Protein AF-A0A837KZX3-F1 (afdb_monomer_lite)

Sequence (155 aa):
AAEAAVKAAEDAAQAGKDKKAEVEADGVVNPDEKSAVDGLNDVTTEKKGTATPLVDSLPEGPVKEALKARLDQVTTSEVTVNDADSNGKPDSQDAAEAAAEAAVKAAEDAAQAGKDKKAEVELPSTGEINTHLSLFGIIVLLISTLMYGSKKKED

Secondary structure (DSSP, 8-state):
-HHHHHHHHHHHHHHHHHHHHHHTSSS---HHHHHHHHHHHHHHHHHHHHHHHHHHTSPSSHHHHHHHHHHHH----------TT-SSS-HHHHHHHHHHHHHHHHHHHHHHHHHHHHHHH----SS-------HHHHHHHHHHHHHHTTS----

Organism: Streptococcus agalactiae (NCBI:txid1311)

Structure (mmCIF, N/CA/C/O backbone):
data_AF-A0A837KZX3-F1
#
_entry.id   AF-A0A837KZX3-F1
#
loop_
_atom_site.group_PDB
_atom_site.id
_atom_site.type_symbol
_atom_site.label_atom_id
_atom_site.label_alt_id
_atom_site.label_comp_id
_atom_site.label_asym_id
_atom_site.label_entity_id
_atom_site.label_seq_id
_atom_site.pdbx_PDB_ins_code
_atom_site.Cartn_x
_atom_site.Cartn_y
_atom_site.Cartn_z
_atom_site.occupancy
_atom_site.B_iso_or_equiv
_atom_site.auth_seq_id
_atom_site.auth_comp_id
_atom_site.auth_asym_id
_atom_site.auth_atom_id
_atom_site.pdbx_PDB_model_num
ATOM 1 N N . ALA A 1 1 ? -19.467 0.413 23.155 1.00 93.94 1 ALA A N 1
ATOM 2 C CA . ALA A 1 1 ? -18.362 1.319 22.777 1.00 93.94 1 ALA A CA 1
ATOM 3 C C . ALA A 1 1 ? -17.171 0.528 22.243 1.00 93.94 1 ALA A C 1
ATOM 5 O O . ALA A 1 1 ? -16.941 0.608 21.048 1.00 93.94 1 ALA A O 1
ATOM 6 N N . ALA A 1 2 ? -16.495 -0.287 23.066 1.00 98.19 2 ALA A N 1
ATOM 7 C CA . ALA A 1 2 ? -15.330 -1.078 22.643 1.00 98.19 2 ALA A CA 1
ATOM 8 C C . ALA A 1 2 ? -15.600 -1.980 21.422 1.00 98.19 2 ALA A C 1
ATOM 10 O O . ALA A 1 2 ? -14.902 -1.862 20.426 1.00 98.19 2 ALA A O 1
ATOM 11 N N . GLU A 1 3 ? -16.669 -2.783 21.450 1.00 98.50 3 GLU A N 1
ATOM 12 C CA . GLU A 1 3 ? -17.084 -3.637 20.318 1.00 98.50 3 GLU A CA 1
ATOM 13 C C . GLU A 1 3 ? -17.224 -2.854 19.000 1.00 98.50 3 GLU A C 1
ATOM 15 O O . GLU A 1 3 ? -16.665 -3.231 17.976 1.00 98.50 3 GLU A O 1
ATOM 20 N N . ALA A 1 4 ? -17.933 -1.722 19.035 1.00 98.75 4 ALA A N 1
ATOM 21 C CA . ALA A 1 4 ? -18.145 -0.885 17.857 1.00 98.75 4 ALA A CA 1
ATOM 22 C C . ALA A 1 4 ? -16.844 -0.237 17.359 1.00 98.75 4 ALA A C 1
ATOM 24 O O . ALA A 1 4 ? -16.656 -0.098 16.155 1.00 98.75 4 ALA A O 1
ATOM 25 N N . ALA A 1 5 ? -15.943 0.143 18.270 1.00 98.75 5 ALA A N 1
ATOM 26 C CA . ALA A 1 5 ? -14.647 0.708 17.912 1.00 98.75 5 ALA A CA 1
ATOM 27 C C . ALA A 1 5 ? -13.720 -0.342 17.280 1.00 98.75 5 ALA A C 1
ATOM 29 O O . ALA A 1 5 ? -13.074 -0.048 16.279 1.00 98.75 5 ALA A O 1
ATOM 30 N N . VAL A 1 6 ? -13.702 -1.572 17.811 1.00 98.88 6 VAL A N 1
ATOM 31 C CA . VAL A 1 6 ? -12.966 -2.694 17.206 1.00 98.88 6 VAL A CA 1
ATOM 32 C C . VAL A 1 6 ? -13.522 -3.000 15.820 1.00 98.88 6 VAL A C 1
ATOM 34 O O . VAL A 1 6 ? -12.748 -3.058 14.872 1.00 98.88 6 VAL A O 1
ATOM 37 N N . LYS A 1 7 ? -14.851 -3.071 15.664 1.00 98.88 7 LYS A N 1
ATOM 38 C CA . LYS A 1 7 ? -15.468 -3.249 14.344 1.00 98.88 7 LYS A CA 1
ATOM 39 C C . LYS A 1 7 ? -15.077 -2.133 13.365 1.00 98.88 7 LYS A C 1
ATOM 41 O O . LYS A 1 7 ? -14.762 -2.415 12.219 1.00 98.88 7 LYS A O 1
ATOM 46 N N . ALA A 1 8 ? -15.047 -0.874 13.805 1.00 98.81 8 ALA A N 1
ATOM 47 C CA . ALA A 1 8 ? -14.624 0.238 12.951 1.00 98.81 8 ALA A CA 1
ATOM 48 C C . ALA A 1 8 ? -13.150 0.129 12.515 1.00 98.81 8 ALA A C 1
ATOM 50 O O . ALA A 1 8 ? -12.816 0.509 11.396 1.00 98.81 8 ALA A O 1
ATOM 51 N N . ALA A 1 9 ? -12.274 -0.389 13.381 1.00 98.88 9 ALA A N 1
ATOM 52 C CA . ALA A 1 9 ? -10.877 -0.646 13.042 1.00 98.88 9 ALA A CA 1
ATOM 53 C C . ALA A 1 9 ? -10.731 -1.817 12.053 1.00 98.88 9 ALA A C 1
ATOM 55 O O . ALA A 1 9 ? -9.947 -1.729 11.112 1.00 98.88 9 ALA A O 1
ATOM 56 N N . GLU A 1 10 ? -11.518 -2.881 12.224 1.00 98.88 10 GLU A N 1
ATOM 57 C CA . GLU A 1 10 ? -11.582 -4.011 11.288 1.00 98.88 10 GLU A CA 1
ATOM 58 C C . GLU A 1 10 ? -12.108 -3.592 9.912 1.00 98.88 10 GLU A C 1
ATOM 60 O O . GLU A 1 10 ? -11.498 -3.929 8.901 1.00 98.88 10 GLU A O 1
ATOM 65 N N . ASP A 1 11 ? -13.200 -2.823 9.873 1.00 98.88 11 ASP A N 1
ATOM 66 C CA . ASP A 1 11 ? -13.787 -2.311 8.633 1.00 98.88 11 ASP A CA 1
ATOM 67 C C . ASP A 1 11 ? -12.778 -1.409 7.886 1.00 98.88 11 ASP A C 1
ATOM 69 O O . ASP A 1 11 ? -12.648 -1.504 6.666 1.00 98.88 11 ASP A O 1
ATOM 73 N N . ALA A 1 12 ? -12.015 -0.575 8.608 1.00 98.88 12 ALA A N 1
ATOM 74 C CA . ALA A 1 12 ? -10.960 0.257 8.023 1.00 98.88 12 ALA A CA 1
ATOM 75 C C . ALA A 1 12 ? -9.805 -0.580 7.443 1.00 98.88 12 ALA A C 1
ATOM 77 O O . ALA A 1 12 ? -9.385 -0.344 6.309 1.00 98.88 12 ALA A O 1
ATOM 78 N N . ALA A 1 13 ? -9.342 -1.601 8.173 1.00 98.88 13 ALA A N 1
ATOM 79 C CA . ALA A 1 13 ? -8.317 -2.516 7.669 1.00 98.88 13 ALA A CA 1
ATOM 80 C C . ALA A 1 13 ? -8.798 -3.290 6.435 1.00 98.88 13 ALA A C 1
ATOM 82 O O . ALA A 1 13 ? -8.023 -3.512 5.504 1.00 98.88 13 ALA A O 1
ATOM 83 N N . GLN A 1 14 ? -10.072 -3.690 6.407 1.00 98.88 14 GLN A N 1
ATOM 84 C CA . GLN A 1 14 ? -10.655 -4.355 5.247 1.00 98.88 14 GLN A CA 1
ATOM 85 C C . GLN A 1 14 ? -10.706 -3.423 4.033 1.00 98.88 14 GLN A C 1
ATOM 87 O O . GLN A 1 14 ? -10.303 -3.841 2.954 1.00 98.88 14 GLN A O 1
ATOM 92 N N . ALA A 1 15 ? -11.083 -2.153 4.210 1.00 98.81 15 ALA A N 1
ATOM 93 C CA . ALA A 1 15 ? -11.043 -1.171 3.127 1.00 98.81 15 ALA A CA 1
ATOM 94 C C . ALA A 1 15 ? -9.628 -1.008 2.542 1.00 98.81 15 ALA A C 1
ATOM 96 O O . ALA A 1 15 ? -9.472 -0.947 1.325 1.00 98.81 15 ALA A O 1
ATOM 97 N N . GLY A 1 16 ? -8.589 -0.999 3.388 1.00 98.81 16 GLY A N 1
ATOM 98 C CA . GLY A 1 16 ? -7.195 -0.995 2.931 1.00 98.81 16 GLY A CA 1
ATOM 99 C C . GLY A 1 16 ? -6.831 -2.231 2.098 1.00 98.81 16 GLY A C 1
ATOM 100 O O . GLY A 1 16 ? -6.185 -2.101 1.059 1.00 98.81 16 GLY A O 1
ATOM 101 N N . LYS A 1 17 ? -7.290 -3.423 2.507 1.00 98.88 17 LYS A N 1
ATOM 102 C CA . LYS A 1 17 ? -7.082 -4.678 1.757 1.00 98.88 17 LYS A CA 1
ATOM 103 C C . LYS A 1 17 ? -7.810 -4.678 0.417 1.00 98.88 17 LYS A C 1
ATOM 105 O O . LYS A 1 17 ? -7.238 -5.105 -0.582 1.00 98.88 17 LYS A O 1
ATOM 110 N N . ASP A 1 18 ? -9.047 -4.194 0.401 1.00 98.81 18 ASP A N 1
ATOM 111 C CA . ASP A 1 18 ? -9.859 -4.105 -0.811 1.00 98.81 18 ASP A CA 1
ATOM 112 C C . ASP A 1 18 ? -9.223 -3.123 -1.801 1.00 98.81 18 ASP A C 1
ATOM 114 O O . ASP A 1 18 ? -9.054 -3.455 -2.973 1.00 98.81 18 ASP A O 1
ATOM 118 N N . LYS A 1 19 ? -8.769 -1.956 -1.320 1.00 98.75 19 LYS A N 1
ATOM 119 C CA . LYS A 1 19 ? -8.076 -0.978 -2.163 1.00 98.75 19 LYS A CA 1
ATOM 120 C C . LYS A 1 19 ? -6.740 -1.505 -2.674 1.00 98.75 19 LYS A C 1
ATOM 122 O O . LYS A 1 19 ? -6.421 -1.279 -3.832 1.00 98.75 19 LYS A O 1
ATOM 127 N N . LYS A 1 20 ? -5.985 -2.241 -1.853 1.00 98.75 20 LYS A N 1
ATOM 128 C CA . LYS A 1 20 ? -4.777 -2.946 -2.303 1.00 98.75 20 LYS A CA 1
ATOM 129 C C . LYS A 1 20 ? -5.088 -3.897 -3.466 1.00 98.75 20 LYS A C 1
ATOM 131 O O . LYS A 1 20 ? -4.410 -3.848 -4.483 1.00 98.75 20 LYS A O 1
ATOM 136 N N . ALA A 1 21 ? -6.114 -4.736 -3.327 1.00 98.75 21 ALA A N 1
ATOM 137 C CA . ALA A 1 21 ? -6.500 -5.671 -4.381 1.00 98.75 21 ALA A CA 1
ATOM 138 C C . ALA A 1 21 ? -6.967 -4.955 -5.661 1.00 98.75 21 ALA A C 1
ATOM 140 O O . ALA A 1 21 ? -6.718 -5.452 -6.753 1.00 98.75 21 ALA A O 1
ATOM 141 N N . GLU A 1 22 ? -7.631 -3.804 -5.526 1.00 98.62 22 GLU A N 1
ATOM 142 C CA . GLU A 1 22 ? -8.040 -2.957 -6.650 1.00 98.62 22 GLU A CA 1
ATOM 143 C C . GLU A 1 22 ? -6.833 -2.392 -7.408 1.00 98.62 22 GLU A C 1
ATOM 145 O O . GLU A 1 22 ? -6.782 -2.529 -8.625 1.00 98.62 22 GLU A O 1
ATOM 150 N N . VAL A 1 23 ? -5.865 -1.790 -6.705 1.00 98.62 23 VAL A N 1
ATOM 151 C CA . VAL A 1 23 ? -4.706 -1.147 -7.355 1.00 98.62 23 VAL A CA 1
ATOM 152 C C . VAL A 1 23 ? -3.683 -2.148 -7.887 1.00 98.62 23 VAL A C 1
ATOM 154 O O . VAL A 1 23 ? -2.932 -1.823 -8.784 1.00 98.62 23 VAL A O 1
ATOM 157 N N . GLU A 1 24 ? -3.635 -3.378 -7.370 1.00 98.56 24 GLU A N 1
ATOM 158 C CA . GLU A 1 24 ? -2.758 -4.426 -7.917 1.00 98.56 24 GLU A CA 1
ATOM 159 C C . GLU A 1 24 ? -3.403 -5.192 -9.096 1.00 98.56 24 GLU A C 1
ATOM 161 O O . GLU A 1 24 ? -2.778 -6.094 -9.658 1.00 98.56 24 GLU A O 1
ATOM 166 N N . ALA A 1 25 ? -4.655 -4.886 -9.468 1.00 98.38 25 ALA A N 1
ATOM 167 C CA . ALA A 1 25 ? -5.454 -5.718 -10.372 1.00 98.38 25 ALA A CA 1
ATOM 168 C C . ALA A 1 25 ? -4.978 -5.716 -11.834 1.00 98.38 25 ALA A C 1
ATOM 170 O O . ALA A 1 25 ? -5.126 -6.726 -12.527 1.00 98.38 25 ALA A O 1
ATOM 171 N N . ASP A 1 26 ? -4.439 -4.600 -12.315 1.00 97.62 26 ASP A N 1
ATOM 172 C CA . ASP A 1 26 ? -3.912 -4.452 -13.677 1.00 97.62 26 ASP A CA 1
ATOM 173 C C . ASP A 1 26 ? -2.401 -4.745 -13.770 1.00 97.62 26 ASP A C 1
ATOM 175 O O . ASP A 1 26 ? -1.856 -4.860 -14.870 1.00 97.62 26 ASP A O 1
ATOM 179 N N . GLY A 1 27 ? -1.744 -4.958 -12.626 1.00 98.00 27 GLY A N 1
ATOM 180 C CA . GLY A 1 27 ? -0.317 -5.245 -12.524 1.00 98.00 27 GLY A CA 1
ATOM 181 C C . GLY A 1 27 ? 0.586 -4.009 -12.567 1.00 98.00 27 GLY A C 1
ATOM 182 O O . GLY A 1 27 ? 1.811 -4.177 -12.546 1.00 98.00 27 GLY A O 1
ATOM 183 N N . VAL A 1 28 ? 0.016 -2.803 -12.596 1.00 98.50 28 VAL A N 1
ATOM 184 C CA . VAL A 1 28 ? 0.737 -1.531 -12.491 1.00 98.50 28 VAL A CA 1
ATOM 185 C C . VAL A 1 28 ? 0.215 -0.744 -11.292 1.00 98.50 28 VAL A C 1
ATOM 187 O O . VAL A 1 28 ? -0.972 -0.661 -11.049 1.00 98.50 28 VAL A O 1
ATOM 190 N N . VAL A 1 29 ? 1.122 -0.201 -10.491 1.00 98.81 29 VAL A N 1
ATOM 191 C CA . VAL A 1 29 ? 0.821 0.584 -9.299 1.00 98.81 29 VAL A CA 1
ATOM 192 C C . VAL A 1 29 ? 1.590 1.881 -9.419 1.00 98.81 29 VAL A C 1
ATOM 194 O O . VAL A 1 29 ? 2.826 1.893 -9.350 1.00 98.81 29 VAL A O 1
ATOM 197 N N . ASN A 1 30 ? 0.853 2.974 -9.551 1.00 98.75 30 ASN A N 1
ATOM 198 C CA . ASN A 1 30 ? 1.412 4.313 -9.629 1.00 98.75 30 ASN A CA 1
ATOM 199 C C . ASN A 1 30 ? 1.493 5.000 -8.242 1.00 98.75 30 ASN A C 1
ATOM 201 O O . ASN A 1 30 ? 0.989 4.479 -7.235 1.00 98.75 30 ASN A O 1
ATOM 205 N N . PRO A 1 31 ? 2.157 6.169 -8.130 1.00 98.81 31 PRO A N 1
ATOM 206 C CA . PRO A 1 31 ? 2.283 6.883 -6.858 1.00 98.81 31 PRO A CA 1
ATOM 207 C C . PRO A 1 31 ? 0.950 7.301 -6.219 1.00 98.81 31 PRO A C 1
ATOM 209 O O . PRO A 1 31 ? 0.823 7.249 -4.992 1.00 98.81 31 PRO A O 1
ATOM 212 N N . ASP A 1 32 ? -0.043 7.688 -7.022 1.00 98.69 32 ASP A N 1
ATOM 213 C CA . ASP A 1 32 ? -1.352 8.133 -6.527 1.00 98.69 32 ASP A CA 1
ATOM 214 C C . ASP A 1 32 ? -2.147 6.960 -5.936 1.00 98.69 32 ASP A C 1
ATOM 216 O O . ASP A 1 32 ? -2.766 7.075 -4.875 1.00 98.69 32 ASP A O 1
ATOM 220 N N . GLU A 1 33 ? -2.073 5.792 -6.568 1.00 98.81 33 GLU A N 1
ATOM 221 C CA . GLU A 1 33 ? -2.668 4.549 -6.082 1.00 98.81 33 GLU A CA 1
ATOM 222 C C . GLU A 1 33 ? -2.047 4.087 -4.770 1.00 98.81 33 GLU A C 1
ATOM 224 O O . GLU A 1 33 ? -2.773 3.755 -3.824 1.00 98.81 33 GLU A O 1
ATOM 229 N N . LYS A 1 34 ? -0.713 4.135 -4.662 1.00 98.69 34 LYS A N 1
ATOM 230 C CA . LYS A 1 34 ? -0.040 3.884 -3.386 1.00 98.69 34 LYS A CA 1
ATOM 231 C C . LYS A 1 34 ? -0.502 4.877 -2.321 1.00 98.69 34 LYS A C 1
ATOM 233 O O . LYS A 1 34 ? -0.789 4.465 -1.197 1.00 98.69 34 LYS A O 1
ATOM 238 N N . SER A 1 35 ? -0.605 6.162 -2.660 1.00 98.75 35 SER A N 1
ATOM 239 C CA . SER A 1 35 ? -1.070 7.185 -1.721 1.00 98.75 35 SER A CA 1
ATOM 240 C C . SER A 1 35 ? -2.498 6.916 -1.235 1.00 98.75 35 SER A C 1
ATOM 242 O O . SER A 1 35 ? -2.789 7.107 -0.053 1.00 98.75 35 SER A O 1
ATOM 244 N N . ALA A 1 36 ? -3.377 6.397 -2.096 1.00 98.75 36 ALA A N 1
ATOM 245 C CA . ALA A 1 36 ? -4.724 5.993 -1.702 1.00 98.75 36 ALA A CA 1
ATOM 246 C C . ALA A 1 36 ? -4.720 4.831 -0.687 1.00 98.75 36 ALA A C 1
ATOM 248 O O . ALA A 1 36 ? -5.492 4.860 0.275 1.00 98.75 36 ALA A O 1
ATOM 249 N N . VAL A 1 37 ? -3.842 3.833 -0.859 1.00 98.88 37 VAL A N 1
ATOM 250 C CA . VAL A 1 37 ? -3.660 2.743 0.120 1.00 98.88 37 VAL A CA 1
ATOM 251 C C . VAL A 1 37 ? -3.085 3.280 1.435 1.00 98.88 37 VAL A C 1
ATOM 253 O O . VAL A 1 37 ? -3.598 2.954 2.506 1.00 98.88 37 VAL A O 1
ATOM 256 N N . ASP A 1 38 ? -2.074 4.151 1.368 1.00 98.81 38 ASP A N 1
ATOM 257 C CA . ASP A 1 38 ? -1.464 4.777 2.546 1.00 98.81 38 ASP A CA 1
ATOM 258 C C . ASP A 1 38 ? -2.496 5.593 3.348 1.00 98.81 38 ASP A C 1
ATOM 260 O O . ASP A 1 38 ? -2.575 5.466 4.569 1.00 98.81 38 ASP A O 1
ATOM 264 N N . GLY A 1 39 ? -3.373 6.345 2.677 1.00 98.81 39 GLY A N 1
ATOM 265 C CA . GLY A 1 39 ? -4.446 7.086 3.345 1.00 98.81 39 GLY A CA 1
ATOM 266 C C . GLY A 1 39 ? -5.430 6.181 4.099 1.00 98.81 39 GLY A C 1
ATOM 267 O O . GLY A 1 39 ? -5.883 6.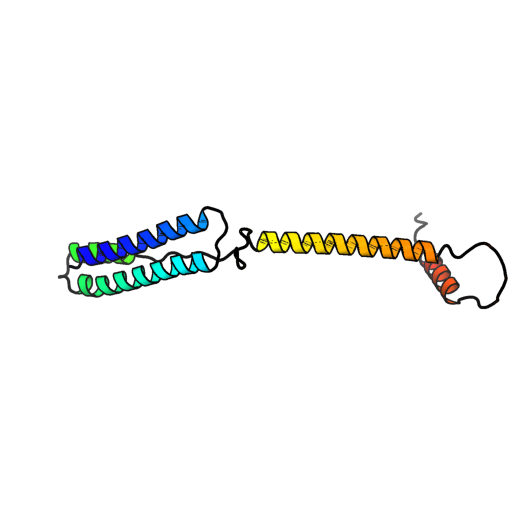520 5.193 1.00 98.81 39 GLY A O 1
ATOM 268 N N . LEU A 1 40 ? -5.740 4.993 3.571 1.00 98.81 40 LEU A N 1
ATOM 269 C CA . LEU A 1 40 ? -6.572 4.008 4.278 1.00 98.81 40 LEU A CA 1
ATOM 270 C C . LEU A 1 40 ? -5.831 3.352 5.454 1.00 98.81 40 LEU A C 1
ATOM 272 O O . LEU A 1 40 ? -6.456 2.995 6.460 1.00 98.81 40 LEU A O 1
ATOM 276 N N . ASN A 1 41 ? -4.506 3.229 5.373 1.00 98.88 41 ASN A N 1
ATOM 277 C CA . ASN A 1 41 ? -3.679 2.767 6.487 1.00 98.88 41 ASN A CA 1
ATOM 278 C C . ASN A 1 41 ? -3.651 3.768 7.644 1.00 98.88 41 ASN A C 1
ATOM 280 O O . ASN A 1 41 ? -3.703 3.352 8.806 1.00 98.88 41 ASN A O 1
ATOM 284 N N . ASP A 1 42 ? -3.630 5.067 7.346 1.00 98.88 42 ASP A N 1
ATOM 285 C CA . ASP A 1 42 ? -3.733 6.117 8.361 1.00 98.88 42 ASP A CA 1
ATOM 286 C C . ASP A 1 42 ? -5.070 6.019 9.103 1.00 98.88 42 ASP A C 1
ATOM 288 O O . ASP A 1 42 ? -5.101 5.984 10.336 1.00 98.88 42 ASP A O 1
ATOM 292 N N . VAL A 1 43 ? -6.176 5.851 8.365 1.00 98.81 43 VAL A N 1
ATOM 293 C CA . VAL A 1 43 ? -7.508 5.632 8.955 1.00 98.81 43 VAL A CA 1
ATOM 294 C C . VAL A 1 43 ? -7.531 4.358 9.802 1.00 98.81 43 VAL A C 1
ATOM 296 O O . VAL A 1 43 ? -8.039 4.369 10.924 1.00 98.81 43 VAL A O 1
ATOM 299 N N . THR A 1 44 ? -6.953 3.262 9.308 1.00 98.88 44 THR A N 1
ATOM 300 C CA . THR A 1 44 ? -6.844 1.998 10.057 1.00 98.88 44 THR A CA 1
ATOM 301 C C . THR A 1 44 ? -6.100 2.199 11.376 1.00 98.88 44 THR A C 1
ATOM 303 O O . THR A 1 44 ? -6.568 1.762 12.431 1.00 98.88 44 THR A O 1
ATOM 306 N N . THR A 1 45 ? -4.976 2.915 11.340 1.00 98.88 45 THR A N 1
ATOM 307 C CA . THR A 1 45 ? -4.153 3.222 12.516 1.00 98.88 45 THR A CA 1
ATOM 308 C C . THR A 1 45 ? -4.904 4.111 13.507 1.00 98.88 45 THR A C 1
ATOM 310 O O . THR A 1 45 ? -4.908 3.825 14.706 1.00 98.88 45 THR A O 1
ATOM 313 N N . GLU A 1 46 ? -5.615 5.134 13.028 1.00 98.88 46 GLU A N 1
ATOM 314 C CA . GLU A 1 46 ? -6.453 6.014 13.851 1.00 98.88 46 GLU A CA 1
ATOM 315 C C . GLU A 1 46 ? -7.574 5.234 14.561 1.00 98.88 46 GLU A C 1
ATOM 317 O O . GLU A 1 46 ? -7.780 5.375 15.775 1.00 98.88 46 GLU A O 1
ATOM 322 N N . LYS A 1 47 ? -8.300 4.375 13.831 1.00 98.81 47 LYS A N 1
ATOM 323 C CA . LYS A 1 47 ? -9.388 3.571 14.408 1.00 98.81 47 LYS A CA 1
ATOM 324 C C . LYS A 1 47 ? -8.861 2.527 15.382 1.00 98.81 47 LYS A C 1
ATOM 326 O O . LYS A 1 47 ? -9.441 2.379 16.460 1.00 98.81 47 LYS A O 1
ATOM 331 N N . LYS A 1 48 ? -7.735 1.877 15.071 1.00 98.69 48 LYS A N 1
ATOM 332 C CA . LYS A 1 48 ? -7.054 0.965 15.999 1.00 98.69 48 LYS A CA 1
ATOM 333 C C . LYS A 1 48 ? -6.654 1.697 17.282 1.00 98.69 48 LYS A C 1
ATOM 335 O O . LYS A 1 48 ? -7.010 1.246 18.367 1.00 98.69 48 LYS A O 1
ATOM 340 N N . GLY A 1 49 ? -6.032 2.872 17.163 1.00 98.75 49 GLY A N 1
ATOM 341 C CA . GLY A 1 49 ? -5.653 3.723 18.294 1.00 98.75 49 GLY A CA 1
ATOM 342 C C . GLY A 1 49 ? -6.839 4.200 19.140 1.00 98.75 49 GLY A C 1
ATOM 343 O O . GLY A 1 49 ? -6.719 4.301 20.357 1.00 98.75 49 GLY A O 1
ATOM 344 N N . THR A 1 50 ? -8.003 4.429 18.526 1.00 98.69 50 THR A N 1
ATOM 345 C CA . THR A 1 50 ? -9.251 4.766 19.237 1.00 98.69 50 THR A CA 1
ATOM 346 C C . THR A 1 50 ? -9.840 3.557 19.972 1.00 98.69 50 THR A C 1
ATOM 348 O O . THR A 1 50 ? -10.372 3.694 21.076 1.00 98.69 50 THR A O 1
ATOM 351 N N . ALA A 1 51 ? -9.760 2.364 19.380 1.00 98.81 51 ALA A N 1
ATOM 352 C CA . ALA A 1 51 ? -10.303 1.140 19.959 1.00 98.81 51 ALA A CA 1
ATOM 353 C C . ALA A 1 51 ? -9.475 0.627 21.146 1.00 98.81 51 ALA A C 1
ATOM 355 O O . ALA A 1 51 ? -10.066 0.201 22.140 1.00 98.81 51 ALA A O 1
ATOM 356 N N . THR A 1 52 ? -8.140 0.720 21.085 1.00 98.75 52 THR A N 1
ATOM 357 C CA . THR A 1 52 ? -7.220 0.238 22.133 1.00 98.75 52 THR A CA 1
ATOM 358 C C . THR A 1 52 ? -7.614 0.680 23.550 1.00 98.75 52 THR A C 1
ATOM 360 O O . THR A 1 52 ? -7.931 -0.188 24.364 1.00 98.75 52 THR A O 1
ATOM 363 N N . PRO A 1 53 ? -7.718 1.987 23.876 1.00 98.75 53 PRO A N 1
ATOM 364 C CA . PRO A 1 53 ? -8.043 2.415 25.238 1.00 98.75 53 PRO A CA 1
ATOM 365 C C . PRO A 1 53 ? -9.454 1.997 25.683 1.00 98.75 53 PRO A C 1
ATOM 367 O O . PRO A 1 53 ? -9.693 1.791 26.875 1.00 98.75 53 PRO A O 1
ATOM 370 N N . LEU A 1 54 ? -10.401 1.849 24.747 1.00 98.75 54 LEU A N 1
ATOM 371 C CA . LEU A 1 54 ? -11.761 1.394 25.050 1.00 98.75 54 LEU A CA 1
ATOM 372 C C . LEU A 1 54 ? -11.794 -0.091 25.414 1.00 98.75 54 LEU A C 1
ATOM 374 O O . LEU A 1 54 ? -12.532 -0.471 26.322 1.00 98.75 54 LEU A O 1
ATOM 378 N N . VAL A 1 55 ? -11.013 -0.918 24.714 1.00 98.75 55 VAL A N 1
ATOM 379 C CA . VAL A 1 55 ? -10.850 -2.344 25.025 1.00 98.75 55 VAL A CA 1
ATOM 380 C C . VAL A 1 55 ? -10.086 -2.515 26.338 1.00 98.75 55 VAL A C 1
ATOM 382 O O . VAL A 1 55 ? -10.506 -3.293 27.195 1.00 98.75 55 VAL A O 1
ATOM 385 N N . ASP A 1 56 ? -9.019 -1.745 26.552 1.00 98.44 56 ASP A N 1
ATOM 386 C CA . ASP A 1 56 ? -8.206 -1.816 27.770 1.00 98.44 56 ASP A CA 1
ATOM 387 C C . ASP A 1 56 ? -8.969 -1.413 29.036 1.00 98.44 56 ASP A C 1
ATOM 389 O O . ASP A 1 56 ? -8.700 -1.955 30.110 1.00 98.44 56 ASP A O 1
ATOM 393 N N . SER A 1 57 ? -9.970 -0.539 28.906 1.00 98.56 57 SER A N 1
ATOM 394 C CA . SER A 1 57 ? -10.840 -0.112 30.011 1.00 98.56 57 SER A CA 1
ATOM 395 C C . SER A 1 57 ? -11.906 -1.144 30.408 1.00 98.56 57 SER A C 1
ATOM 397 O O . SER A 1 57 ? -12.622 -0.936 31.389 1.00 98.56 57 SER A O 1
ATOM 399 N N . LEU A 1 58 ? -12.061 -2.244 29.661 1.00 98.56 58 LEU A N 1
ATOM 400 C CA . LEU A 1 58 ? -13.015 -3.296 30.013 1.00 98.56 58 LEU A CA 1
ATOM 401 C C . LEU A 1 58 ? -12.545 -4.090 31.246 1.00 98.56 58 LEU A C 1
ATOM 403 O O . LEU A 1 58 ? -11.335 -4.285 31.421 1.00 98.56 58 LEU A O 1
ATOM 407 N N . PRO A 1 59 ? -13.480 -4.608 32.070 1.00 98.50 59 PRO A N 1
ATOM 408 C CA . PRO A 1 59 ? -13.153 -5.577 33.108 1.00 98.50 59 PRO A CA 1
ATOM 409 C C . PRO A 1 59 ? -12.439 -6.795 32.521 1.00 98.50 59 PRO A C 1
ATOM 411 O O . PRO A 1 59 ? -12.754 -7.232 31.412 1.00 98.50 59 PRO A O 1
ATOM 414 N N . GLU A 1 60 ? -11.504 -7.356 33.284 1.00 98.38 60 GLU A N 1
ATOM 415 C CA . GLU A 1 60 ? -10.835 -8.598 32.902 1.00 98.38 60 GLU A CA 1
ATOM 416 C C . GLU A 1 60 ? -11.858 -9.719 32.686 1.00 98.38 60 GLU A C 1
ATOM 418 O O . GLU A 1 60 ? -12.805 -9.883 33.461 1.00 98.38 60 GLU A O 1
ATOM 423 N N . GLY A 1 61 ? -11.677 -10.487 31.612 1.00 98.50 61 GLY A N 1
ATOM 424 C CA . GLY A 1 61 ? -12.594 -11.557 31.248 1.00 98.50 61 GLY A CA 1
ATOM 425 C C . GLY A 1 61 ? -12.627 -11.855 29.7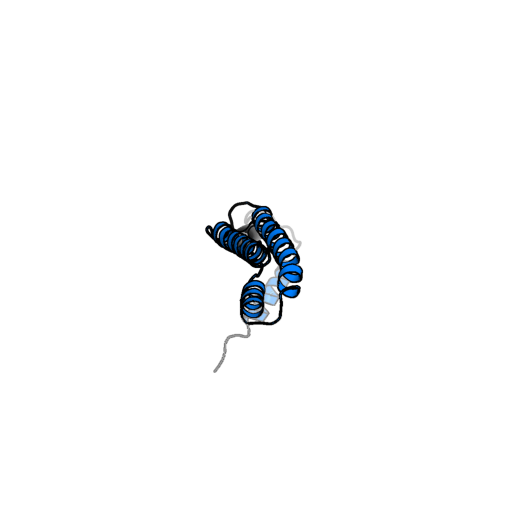49 1.00 98.50 61 GLY A C 1
ATOM 426 O O . GLY A 1 61 ? -11.993 -11.164 28.951 1.00 98.50 61 GLY A O 1
ATOM 427 N N . PRO A 1 62 ? -13.412 -12.864 29.336 1.00 98.44 62 PRO A N 1
ATOM 428 C CA . PRO A 1 62 ? -13.375 -13.408 27.977 1.00 98.44 62 PRO A CA 1
ATOM 429 C C . PRO A 1 62 ? -13.744 -12.391 26.892 1.00 98.44 62 PRO A C 1
ATOM 431 O O . PRO A 1 62 ? -13.236 -12.471 25.780 1.00 98.44 62 PRO A O 1
ATOM 434 N N . VAL A 1 63 ? -14.602 -11.415 27.205 1.00 98.31 63 VAL A N 1
ATOM 435 C CA . VAL A 1 63 ? -14.986 -10.358 26.255 1.00 98.31 63 VAL A CA 1
ATOM 436 C C . VAL A 1 63 ? -13.800 -9.447 25.935 1.00 98.31 63 VAL A C 1
ATOM 438 O O . VAL A 1 63 ? -13.572 -9.132 24.770 1.00 98.31 63 VAL A O 1
ATOM 441 N N . LYS A 1 64 ? -13.027 -9.046 26.952 1.00 98.62 64 LYS A N 1
ATOM 442 C CA . LYS A 1 64 ? -11.828 -8.221 26.767 1.00 98.62 64 LYS A CA 1
ATOM 443 C C . LYS A 1 64 ? -10.784 -8.964 25.941 1.00 98.62 64 LYS A C 1
ATOM 445 O O . LYS A 1 64 ? -10.279 -8.408 24.972 1.00 98.62 64 LYS A O 1
ATOM 450 N N . GLU A 1 65 ? -10.528 -10.224 26.282 1.00 98.69 65 GLU A N 1
ATOM 451 C CA . GLU A 1 65 ? -9.561 -11.066 25.572 1.00 98.69 65 GLU A CA 1
ATOM 452 C C . GLU A 1 65 ? -9.948 -11.278 24.103 1.00 98.69 65 GLU A C 1
ATOM 454 O O . GLU A 1 65 ? -9.113 -11.124 23.213 1.00 98.69 65 GLU A O 1
ATOM 459 N N . ALA A 1 66 ? -11.229 -11.540 23.821 1.00 98.75 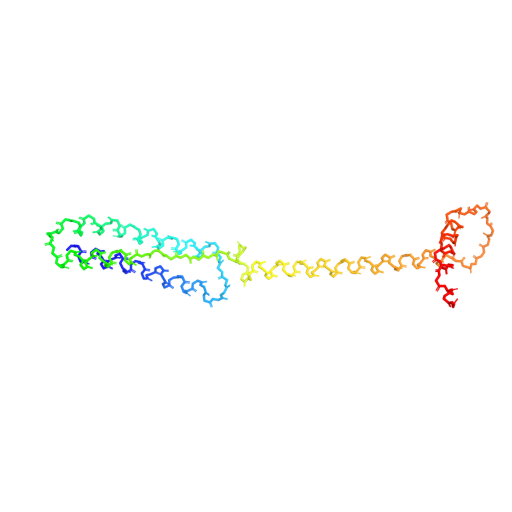66 ALA A N 1
ATOM 460 C CA . ALA A 1 66 ? -11.719 -11.679 22.451 1.00 98.75 66 ALA A CA 1
ATOM 461 C C . ALA A 1 66 ? -11.562 -10.383 21.635 1.00 98.75 66 ALA A C 1
ATOM 463 O O . ALA A 1 66 ? -11.186 -10.426 20.463 1.00 98.75 66 ALA A O 1
ATOM 464 N N . LEU A 1 67 ? -11.828 -9.226 22.248 1.00 98.88 67 LEU A N 1
ATOM 465 C CA . LEU A 1 67 ? -11.685 -7.929 21.588 1.00 98.88 67 LEU A CA 1
ATOM 466 C C . LEU A 1 67 ? -10.227 -7.537 21.351 1.00 98.88 67 LEU A C 1
ATOM 468 O O . LEU A 1 67 ? -9.923 -7.009 20.284 1.00 98.88 67 LEU A O 1
ATOM 472 N N . LYS A 1 68 ? -9.324 -7.829 22.294 1.00 98.69 68 LYS A N 1
ATOM 473 C CA . LYS A 1 68 ? -7.879 -7.647 22.089 1.00 98.69 68 LYS A CA 1
ATOM 474 C C . LYS A 1 68 ? -7.373 -8.504 20.936 1.00 98.69 68 LYS A C 1
ATOM 476 O O . LYS A 1 68 ? -6.748 -7.972 20.029 1.00 98.69 68 LYS A O 1
ATOM 481 N N . ALA A 1 69 ? -7.737 -9.787 20.908 1.00 98.81 69 ALA A N 1
ATOM 482 C CA . ALA A 1 69 ? -7.322 -10.699 19.843 1.00 98.81 69 ALA A CA 1
ATOM 483 C C . ALA A 1 69 ? -7.767 -10.223 18.448 1.00 98.81 69 ALA A C 1
ATOM 485 O O . ALA A 1 69 ? -7.008 -10.321 17.487 1.00 98.81 69 ALA A O 1
ATOM 486 N N . ARG A 1 70 ? -8.983 -9.676 18.333 1.00 98.81 70 ARG A N 1
ATOM 487 C CA . ARG A 1 70 ? -9.472 -9.047 17.096 1.00 98.81 70 ARG A CA 1
ATOM 488 C C . ARG A 1 70 ? -8.679 -7.793 16.738 1.00 98.81 70 ARG A C 1
ATOM 490 O O . ARG A 1 70 ? -8.245 -7.645 15.601 1.00 98.81 70 ARG A O 1
ATOM 497 N N . LEU A 1 71 ? -8.438 -6.916 17.712 1.00 98.62 71 LEU A N 1
ATOM 498 C CA . LEU A 1 71 ? -7.676 -5.687 17.503 1.00 98.62 71 LEU A CA 1
ATOM 499 C C . LEU A 1 71 ? -6.219 -5.959 17.087 1.00 98.62 71 LEU A C 1
ATOM 501 O O . LEU A 1 71 ? -5.664 -5.225 16.271 1.00 98.62 71 LEU A O 1
ATOM 505 N N . ASP A 1 72 ? -5.615 -7.039 17.579 1.00 98.62 72 ASP A N 1
ATOM 506 C CA . ASP A 1 72 ? -4.269 -7.472 17.192 1.00 98.62 72 ASP A CA 1
ATOM 507 C C . ASP A 1 72 ? -4.193 -7.903 15.720 1.00 98.62 72 ASP A C 1
ATOM 509 O O . ASP A 1 72 ? -3.171 -7.687 15.069 1.00 98.62 72 ASP A O 1
ATOM 513 N N . GLN A 1 73 ? -5.286 -8.433 15.163 1.00 98.69 73 GLN A N 1
ATOM 514 C CA . GLN A 1 73 ? -5.387 -8.816 13.748 1.00 98.69 73 GLN A CA 1
ATOM 515 C C . GLN A 1 73 ? -5.614 -7.620 12.808 1.00 98.69 73 GLN A C 1
ATOM 517 O O . GLN A 1 73 ? -5.402 -7.739 11.596 1.00 98.69 73 GLN A O 1
ATOM 522 N N . VAL A 1 74 ? -6.016 -6.460 13.342 1.00 98.75 74 VAL A N 1
ATOM 523 C CA . VAL A 1 74 ? -6.145 -5.217 12.569 1.00 98.75 74 VAL A CA 1
ATOM 524 C C . VAL A 1 74 ? -4.753 -4.764 12.132 1.00 98.75 74 VAL A C 1
ATOM 526 O O . VAL A 1 74 ? -3.929 -4.353 12.954 1.00 98.75 74 VAL A O 1
ATOM 529 N N . THR A 1 75 ? -4.498 -4.849 10.831 1.00 98.50 75 THR A N 1
ATOM 530 C CA . THR A 1 75 ? -3.205 -4.593 10.184 1.00 98.50 75 THR A CA 1
ATOM 531 C C . THR A 1 75 ? -3.399 -3.719 8.949 1.00 98.50 75 THR A C 1
ATOM 533 O O . THR A 1 75 ? -4.469 -3.722 8.340 1.00 98.50 75 THR A O 1
ATOM 536 N N . THR A 1 76 ? -2.371 -2.947 8.607 1.00 98.69 76 THR A N 1
ATOM 537 C CA . THR A 1 76 ? -2.314 -2.107 7.404 1.00 98.69 76 THR A CA 1
ATOM 538 C C . THR A 1 76 ? -1.975 -2.939 6.163 1.00 98.69 76 THR A C 1
ATOM 540 O O . THR A 1 76 ? -1.548 -4.089 6.269 1.00 98.69 76 THR A O 1
ATOM 543 N N . SER A 1 77 ? -2.175 -2.361 4.980 1.00 98.44 77 SER A N 1
ATOM 544 C CA . SER A 1 77 ? -1.848 -2.969 3.683 1.00 98.44 77 SER A CA 1
ATOM 545 C C . SER A 1 77 ? -0.669 -2.258 3.024 1.00 98.44 77 SER A C 1
ATOM 547 O O . SER A 1 77 ? -0.496 -1.062 3.195 1.00 98.44 77 SER A O 1
ATOM 549 N N . GLU A 1 78 ? 0.137 -2.967 2.241 1.00 97.94 78 GLU A N 1
ATOM 550 C CA . GLU A 1 78 ? 1.295 -2.380 1.554 1.00 97.94 78 GLU A CA 1
ATOM 551 C C . GLU A 1 78 ? 1.274 -2.722 0.067 1.00 97.94 78 GLU A C 1
ATOM 553 O O . GLU A 1 78 ? 0.984 -3.867 -0.296 1.00 97.94 78 GLU A O 1
ATOM 558 N N . VAL A 1 79 ? 1.618 -1.737 -0.763 1.00 98.38 79 VAL A N 1
ATOM 559 C CA . VAL A 1 79 ? 1.815 -1.861 -2.213 1.00 98.38 79 VAL A CA 1
ATOM 560 C C . VAL A 1 79 ? 3.135 -1.197 -2.605 1.00 98.38 79 VAL A C 1
ATOM 562 O O . VAL A 1 79 ? 3.607 -0.277 -1.929 1.00 98.38 79 VAL A O 1
ATOM 565 N N . THR A 1 80 ? 3.745 -1.676 -3.687 1.00 98.31 80 THR A N 1
ATOM 566 C CA . THR A 1 80 ? 5.006 -1.142 -4.223 1.00 98.31 80 THR A CA 1
ATOM 567 C C . THR A 1 80 ? 4.722 -0.436 -5.537 1.00 98.31 80 THR A C 1
ATOM 569 O O . THR A 1 80 ? 4.102 -1.039 -6.403 1.00 98.31 80 THR A O 1
ATOM 572 N N . VAL A 1 81 ? 5.185 0.809 -5.688 1.00 98.69 81 VAL A N 1
ATOM 573 C CA . VAL A 1 81 ? 5.101 1.524 -6.971 1.00 98.69 81 VAL A CA 1
ATOM 574 C C . VAL A 1 81 ? 5.978 0.804 -7.988 1.00 98.69 81 VAL A C 1
ATOM 576 O O . VAL A 1 81 ? 7.158 0.567 -7.719 1.00 98.69 81 VAL A O 1
ATOM 579 N N . ASN A 1 82 ? 5.393 0.456 -9.128 1.00 98.50 82 ASN A N 1
ATOM 580 C CA . ASN A 1 82 ? 6.096 -0.111 -10.275 1.00 98.50 82 ASN A CA 1
ATOM 581 C C . ASN A 1 82 ? 5.721 0.573 -11.599 1.00 98.50 82 ASN A C 1
ATOM 583 O O . ASN A 1 82 ? 6.187 0.090 -12.618 1.00 98.50 82 ASN A O 1
ATOM 587 N N . ASP A 1 83 ? 4.901 1.626 -11.588 1.00 98.75 83 ASP A N 1
ATOM 588 C CA . ASP A 1 83 ? 4.616 2.533 -12.711 1.00 98.75 83 ASP A CA 1
ATOM 589 C C . ASP A 1 83 ? 4.838 3.970 -12.212 1.00 98.75 83 ASP A C 1
ATOM 591 O O . ASP A 1 83 ? 3.918 4.662 -11.766 1.00 98.75 83 ASP A O 1
ATOM 595 N N . ALA A 1 84 ? 6.103 4.388 -12.134 1.00 98.62 84 ALA A N 1
ATOM 596 C CA . ALA A 1 84 ? 6.473 5.622 -11.445 1.00 98.62 84 ALA A CA 1
ATOM 597 C C . ALA A 1 84 ? 6.039 6.889 -12.197 1.00 98.62 84 ALA A C 1
ATOM 599 O O . ALA A 1 84 ? 5.799 7.922 -11.565 1.00 98.62 84 ALA A O 1
ATOM 600 N N . ASP A 1 85 ? 5.957 6.825 -13.525 1.00 98.19 85 ASP A N 1
ATOM 601 C CA . ASP A 1 85 ? 5.567 7.940 -14.391 1.00 98.19 85 ASP A CA 1
ATOM 602 C C . ASP A 1 85 ? 4.086 7.895 -14.814 1.00 98.19 85 ASP A C 1
ATOM 604 O O . ASP A 1 85 ? 3.621 8.814 -15.494 1.00 98.19 85 ASP A O 1
ATOM 608 N N . SER A 1 86 ? 3.330 6.899 -14.332 1.00 98.19 86 SER A N 1
ATOM 609 C CA . SER A 1 86 ? 1.895 6.720 -14.592 1.00 98.19 86 SER A CA 1
ATOM 610 C C . SER A 1 86 ? 1.580 6.566 -16.080 1.00 98.19 86 SER A C 1
ATOM 612 O O . SER A 1 86 ? 0.567 7.075 -16.573 1.00 98.19 86 SER A O 1
ATOM 614 N N . ASN A 1 87 ? 2.472 5.905 -16.817 1.00 97.56 87 ASN A N 1
ATOM 615 C CA . ASN A 1 87 ? 2.317 5.678 -18.248 1.00 97.56 87 ASN A CA 1
ATOM 616 C C . ASN A 1 87 ? 1.534 4.385 -18.565 1.00 97.56 87 ASN A C 1
ATOM 618 O O . ASN A 1 87 ? 1.257 4.108 -19.739 1.00 97.56 87 ASN A O 1
ATOM 622 N N . GLY A 1 88 ? 1.133 3.624 -17.538 1.00 97.88 88 GLY A N 1
ATOM 623 C CA . GLY A 1 88 ? 0.393 2.370 -17.666 1.00 97.88 88 GLY A CA 1
ATOM 624 C C . GLY A 1 88 ? 1.263 1.170 -18.040 1.00 97.88 88 GLY A C 1
ATOM 625 O O . GLY A 1 88 ? 0.730 0.124 -18.420 1.00 97.88 88 GLY A O 1
ATOM 626 N N . LYS A 1 89 ? 2.589 1.303 -17.963 1.00 98.12 89 LYS A N 1
ATOM 627 C CA . LYS A 1 89 ? 3.556 0.223 -18.124 1.00 98.12 89 LYS A CA 1
ATOM 628 C C . LYS A 1 89 ? 4.371 0.078 -16.845 1.00 98.12 89 LYS A C 1
ATOM 630 O O . LYS A 1 89 ? 4.712 1.063 -16.203 1.00 98.12 89 LYS A O 1
ATOM 635 N N . PRO A 1 90 ? 4.755 -1.153 -16.479 1.00 98.38 90 PRO A N 1
ATOM 636 C CA . PRO A 1 90 ? 5.714 -1.323 -15.407 1.00 98.38 90 PRO A CA 1
ATOM 637 C C . PRO A 1 90 ? 7.066 -0.688 -15.773 1.00 98.38 90 PRO A C 1
ATOM 639 O O . PRO A 1 90 ? 7.577 -0.947 -16.860 1.00 98.38 90 PRO A O 1
ATOM 642 N N . ASP A 1 91 ? 7.739 -0.032 -14.829 1.00 98.62 91 ASP A N 1
ATOM 643 C CA . ASP A 1 91 ? 9.076 0.568 -14.977 1.0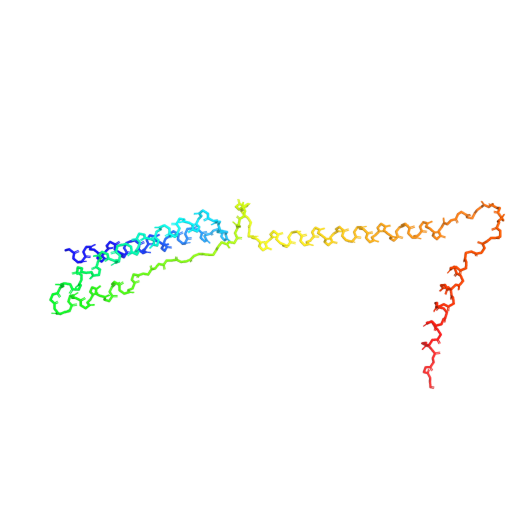0 98.62 91 ASP A CA 1
ATOM 644 C C . ASP A 1 91 ? 10.102 -0.434 -15.549 1.00 98.62 91 ASP A C 1
ATOM 646 O O . ASP A 1 91 ? 11.040 -0.091 -16.270 1.00 98.62 91 ASP A O 1
ATOM 650 N N . SER A 1 92 ? 9.928 -1.723 -15.232 1.00 98.19 92 SER A N 1
ATOM 651 C CA . SER A 1 92 ? 10.759 -2.809 -15.769 1.00 98.19 92 SER A CA 1
ATOM 652 C C . SER A 1 92 ? 10.604 -3.010 -17.282 1.00 98.19 92 SER A C 1
ATOM 654 O O . SER A 1 92 ? 11.571 -3.378 -17.952 1.00 98.19 92 SER A O 1
ATOM 656 N N . GLN A 1 93 ? 9.407 -2.766 -17.820 1.00 98.25 93 GLN A N 1
ATOM 657 C CA . GLN A 1 93 ? 9.131 -2.787 -19.251 1.00 98.25 93 GLN A CA 1
ATOM 658 C C . GLN A 1 93 ? 9.758 -1.569 -19.928 1.00 98.25 93 GLN A C 1
ATOM 660 O O . GLN A 1 93 ? 10.450 -1.749 -20.927 1.00 98.25 93 GLN A O 1
ATOM 665 N N . ASP A 1 94 ? 9.619 -0.373 -19.356 1.00 98.25 94 ASP A N 1
ATOM 666 C CA . ASP A 1 94 ? 10.245 0.835 -19.907 1.00 98.25 94 ASP A CA 1
ATOM 667 C C . ASP A 1 94 ? 11.773 0.730 -19.935 1.00 98.25 94 ASP A C 1
ATOM 669 O O . ASP A 1 94 ? 12.415 1.049 -20.939 1.00 98.25 94 ASP A O 1
ATOM 673 N N . ALA A 1 95 ? 12.376 0.190 -18.873 1.00 98.31 95 ALA A N 1
ATOM 674 C CA . ALA A 1 95 ? 13.810 -0.079 -18.839 1.00 98.31 95 ALA A CA 1
ATOM 675 C C . ALA A 1 95 ? 14.245 -1.071 -19.934 1.00 98.31 95 ALA A C 1
ATOM 677 O O . ALA A 1 95 ? 15.321 -0.920 -20.522 1.00 98.31 95 ALA A O 1
ATOM 678 N N . ALA A 1 96 ? 13.422 -2.084 -20.224 1.00 98.38 96 ALA A N 1
ATOM 679 C CA . ALA A 1 96 ? 13.695 -3.056 -21.277 1.00 98.38 96 ALA A CA 1
ATOM 680 C C . ALA A 1 96 ? 13.547 -2.449 -22.683 1.00 98.38 96 ALA A C 1
ATOM 682 O O . ALA A 1 96 ? 14.391 -2.712 -23.543 1.00 98.38 96 ALA A O 1
ATOM 683 N N . GLU A 1 97 ? 12.525 -1.621 -22.911 1.00 98.00 97 GLU A N 1
ATOM 684 C CA . GLU A 1 97 ? 12.322 -0.891 -24.169 1.00 98.00 97 GLU A CA 1
ATOM 685 C C . GLU A 1 97 ? 13.496 0.063 -24.437 1.00 98.00 97 GLU A C 1
ATOM 687 O O . GLU A 1 97 ? 14.128 -0.022 -25.493 1.00 98.00 97 GLU A O 1
ATOM 692 N N . ALA A 1 98 ? 13.893 0.865 -23.446 1.00 97.69 98 ALA A N 1
ATOM 693 C CA . ALA A 1 98 ? 15.038 1.770 -23.558 1.00 97.69 98 ALA A CA 1
ATOM 694 C C . ALA A 1 98 ? 16.355 1.025 -23.853 1.00 97.69 98 ALA A C 1
ATOM 696 O O . ALA A 1 98 ? 17.173 1.468 -24.667 1.00 97.69 98 ALA A O 1
ATOM 697 N N . ALA A 1 99 ? 16.572 -0.135 -23.223 1.00 97.56 99 ALA A N 1
ATOM 698 C CA . ALA A 1 99 ? 17.744 -0.966 -23.488 1.00 97.56 99 ALA A CA 1
ATOM 699 C C . ALA A 1 99 ? 17.740 -1.545 -24.914 1.00 97.56 99 ALA A C 1
ATOM 701 O O . ALA A 1 99 ? 18.790 -1.594 -25.563 1.00 97.56 99 ALA A O 1
ATOM 702 N N . ALA A 1 100 ? 16.576 -1.966 -25.417 1.00 97.00 100 ALA A N 1
ATOM 703 C CA . ALA A 1 100 ? 16.431 -2.472 -26.778 1.00 97.00 100 ALA A CA 1
ATOM 704 C C . ALA A 1 100 ? 16.708 -1.377 -27.820 1.00 97.00 100 ALA A C 1
ATOM 706 O O . ALA A 1 100 ? 17.473 -1.610 -28.758 1.00 97.00 100 ALA A O 1
ATOM 707 N N . GLU A 1 101 ? 16.167 -0.172 -27.628 1.00 96.62 101 GLU A N 1
ATOM 708 C CA . GLU A 1 101 ? 16.434 0.980 -28.497 1.00 96.62 101 GLU A CA 1
ATOM 709 C C . GLU A 1 101 ? 17.925 1.340 -28.526 1.00 96.62 101 GLU A C 1
ATOM 711 O O . GLU A 1 101 ? 18.511 1.523 -29.598 1.00 96.62 101 GLU A O 1
ATOM 716 N N . ALA A 1 102 ? 18.577 1.363 -27.360 1.00 96.38 102 ALA A N 1
ATOM 717 C CA . ALA A 1 102 ? 20.012 1.613 -27.262 1.00 96.38 102 ALA A CA 1
ATOM 718 C C . ALA A 1 102 ? 20.842 0.547 -28.002 1.00 96.38 102 ALA A C 1
ATOM 720 O O . ALA A 1 102 ? 21.819 0.880 -28.678 1.00 96.38 102 ALA A O 1
ATOM 721 N N . ALA A 1 103 ? 20.449 -0.727 -27.913 1.00 94.75 103 ALA A N 1
ATOM 722 C CA . ALA A 1 103 ? 21.119 -1.821 -28.612 1.00 94.75 103 ALA A CA 1
ATOM 723 C C . ALA A 1 103 ? 20.962 -1.722 -30.139 1.00 94.75 103 ALA A C 1
ATOM 725 O O . ALA A 1 103 ? 21.936 -1.931 -30.865 1.00 94.75 103 ALA A O 1
ATOM 726 N N . VAL A 1 104 ? 19.769 -1.361 -30.629 1.00 96.69 104 VAL A N 1
ATOM 727 C CA . VAL A 1 104 ? 19.525 -1.125 -32.062 1.00 96.69 104 VAL A CA 1
ATOM 728 C C . VAL A 1 104 ? 20.394 0.022 -32.563 1.00 96.69 104 VAL A C 1
ATOM 730 O O . VAL A 1 104 ? 21.131 -0.156 -33.532 1.00 96.69 104 VAL A O 1
ATOM 733 N N . LYS A 1 105 ? 20.404 1.157 -31.857 1.00 94.62 105 LYS A N 1
ATOM 734 C CA . LYS A 1 105 ? 21.236 2.306 -32.227 1.00 94.62 105 LYS A CA 1
ATOM 735 C C . LYS A 1 105 ? 22.725 1.949 -32.265 1.00 94.62 105 LYS A C 1
ATOM 737 O O . LYS A 1 105 ? 23.428 2.319 -33.201 1.00 94.62 105 LYS A O 1
ATOM 742 N N . ALA A 1 106 ? 23.212 1.189 -31.282 1.00 93.12 106 ALA A N 1
ATOM 743 C CA . ALA A 1 106 ? 24.600 0.731 -31.261 1.00 93.12 106 ALA A CA 1
ATOM 744 C C . ALA A 1 106 ? 24.935 -0.179 -32.459 1.00 93.12 106 ALA A C 1
ATOM 746 O O . ALA A 1 106 ? 26.029 -0.084 -33.021 1.00 93.12 106 ALA A O 1
ATOM 747 N N . ALA A 1 107 ? 24.002 -1.041 -32.874 1.00 92.62 107 ALA A N 1
ATOM 748 C CA . ALA A 1 107 ? 24.166 -1.886 -34.054 1.00 92.62 107 ALA A CA 1
ATOM 749 C C . ALA A 1 107 ? 24.166 -1.070 -35.361 1.00 92.62 107 ALA A C 1
ATOM 751 O O . ALA A 1 107 ? 24.979 -1.341 -36.247 1.00 92.62 107 ALA A O 1
ATOM 752 N N . GLU A 1 108 ? 23.304 -0.057 -35.477 1.00 93.12 108 GLU A N 1
ATOM 753 C CA . GLU A 1 108 ? 23.263 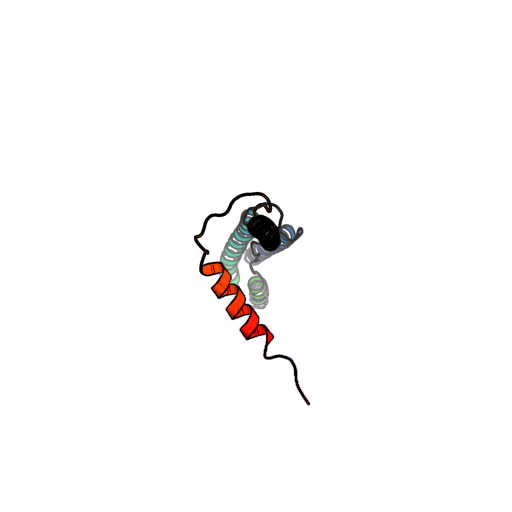0.864 -36.620 1.00 93.12 108 GLU A CA 1
ATOM 754 C C . GLU A 1 108 ? 24.548 1.694 -36.736 1.00 93.12 108 GLU A C 1
ATOM 756 O O . GLU A 1 108 ? 25.155 1.738 -37.810 1.00 93.12 108 GLU A O 1
ATOM 761 N N . ASP A 1 109 ? 25.014 2.274 -35.625 1.00 91.25 109 ASP A N 1
ATOM 762 C CA . ASP A 1 109 ? 26.264 3.038 -35.557 1.00 91.25 109 ASP A CA 1
ATOM 763 C C . ASP A 1 109 ? 27.466 2.153 -35.953 1.00 91.25 109 ASP A C 1
ATOM 765 O O . ASP A 1 109 ? 28.325 2.559 -36.744 1.00 91.25 109 ASP A O 1
ATOM 769 N N . ALA A 1 110 ? 27.507 0.903 -35.474 1.00 88.19 110 ALA A N 1
ATOM 770 C CA . ALA A 1 110 ? 28.541 -0.064 -35.846 1.00 88.19 110 ALA A CA 1
ATOM 771 C C . ALA A 1 110 ? 28.484 -0.445 -37.336 1.00 88.19 110 ALA A C 1
ATOM 773 O O . ALA A 1 110 ? 29.526 -0.560 -37.991 1.00 88.19 110 ALA A O 1
ATOM 774 N N . ALA A 1 111 ? 27.282 -0.616 -37.894 1.00 89.12 111 ALA A N 1
ATOM 775 C CA . ALA A 1 111 ? 27.096 -0.900 -39.312 1.00 89.12 111 ALA A CA 1
ATOM 776 C C . ALA A 1 111 ? 27.543 0.279 -40.191 1.00 89.12 111 ALA A C 1
ATOM 778 O O . ALA A 1 111 ? 28.187 0.061 -41.221 1.00 89.12 111 ALA A O 1
ATOM 779 N N . GLN A 1 112 ? 27.249 1.519 -39.788 1.00 86.81 112 GLN A N 1
ATOM 780 C CA . GLN A 1 112 ? 27.686 2.715 -40.507 1.00 86.81 112 GLN A CA 1
ATOM 781 C C . GLN A 1 112 ? 29.210 2.870 -40.466 1.00 86.81 112 GLN A C 1
ATOM 783 O O . GLN A 1 112 ? 29.831 2.999 -41.519 1.00 86.81 112 GLN A O 1
ATOM 788 N N . ALA A 1 113 ? 29.831 2.718 -39.294 1.00 83.00 113 ALA A N 1
ATOM 789 C CA . ALA A 1 113 ? 31.288 2.751 -39.166 1.00 83.00 113 ALA A CA 1
ATOM 790 C C . ALA A 1 113 ? 31.984 1.672 -40.024 1.00 83.00 113 ALA A C 1
ATOM 792 O O . ALA A 1 113 ? 33.079 1.889 -40.549 1.00 83.00 113 ALA A O 1
ATOM 793 N N . GLY A 1 114 ? 31.353 0.504 -40.195 1.00 79.00 114 GLY A N 1
ATOM 794 C CA . GLY A 1 114 ? 31.819 -0.535 -41.115 1.00 79.00 114 GLY A CA 1
ATOM 795 C C . GLY A 1 114 ? 31.762 -0.112 -42.589 1.00 79.00 114 GLY A C 1
ATOM 796 O O . GLY A 1 114 ? 32.710 -0.371 -43.334 1.00 79.00 114 GLY A O 1
ATOM 797 N N . LYS A 1 115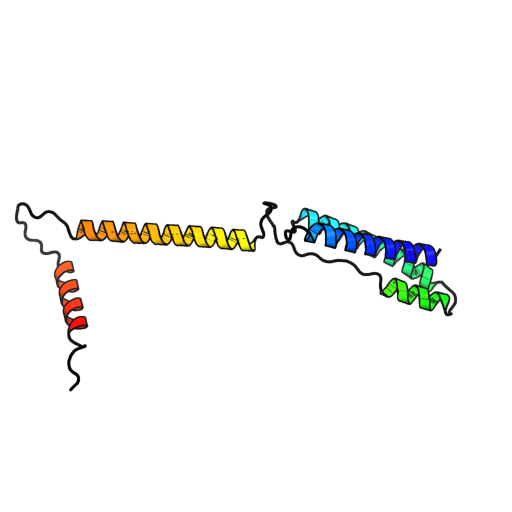 ? 30.685 0.566 -43.012 1.00 77.69 115 LYS A N 1
ATOM 798 C CA . LYS A 1 115 ? 30.554 1.117 -44.373 1.00 77.69 115 LYS A CA 1
ATOM 799 C C . LYS A 1 115 ? 31.586 2.211 -44.637 1.00 77.69 115 LYS A C 1
ATOM 801 O O . LYS A 1 115 ? 32.228 2.174 -45.684 1.00 77.69 115 LYS A O 1
ATOM 806 N N . ASP A 1 116 ? 31.788 3.115 -43.683 1.00 72.88 116 ASP A N 1
ATOM 807 C CA . ASP A 1 116 ? 32.746 4.218 -43.808 1.00 72.88 116 ASP A CA 1
ATOM 808 C C . ASP A 1 116 ? 34.181 3.686 -43.954 1.00 72.88 116 ASP A C 1
ATOM 810 O O . ASP A 1 116 ? 34.913 4.104 -44.849 1.00 72.88 116 ASP A O 1
ATOM 814 N N . LYS A 1 117 ? 34.561 2.664 -43.172 1.00 67.56 117 LYS A N 1
ATOM 815 C CA . LYS A 1 117 ? 35.863 1.989 -43.323 1.00 67.56 117 LYS A CA 1
ATOM 816 C C . LYS A 1 117 ? 36.011 1.248 -44.651 1.00 67.56 117 LYS A C 1
ATOM 818 O O . LYS A 1 117 ? 37.098 1.250 -45.223 1.00 67.56 117 LYS A O 1
ATOM 823 N N . LYS A 1 118 ? 34.952 0.604 -45.162 1.00 62.09 118 LYS A N 1
ATOM 824 C CA . LYS A 1 118 ? 34.988 -0.013 -46.501 1.00 62.09 118 LYS A CA 1
ATOM 825 C C . LYS A 1 118 ? 35.216 1.050 -47.582 1.00 62.09 118 LYS A C 1
ATOM 827 O O . LYS A 1 118 ? 36.008 0.811 -48.487 1.00 62.09 118 LYS A O 1
ATOM 832 N N . ALA A 1 119 ? 34.564 2.206 -47.465 1.00 58.66 119 ALA A N 1
ATOM 833 C CA . ALA A 1 119 ? 34.744 3.326 -48.385 1.00 58.66 119 ALA A CA 1
ATOM 834 C C . ALA A 1 119 ? 36.156 3.942 -48.300 1.00 58.66 119 ALA A C 1
ATOM 836 O O . ALA A 1 119 ? 36.704 4.333 -49.323 1.00 58.66 119 ALA A O 1
ATOM 837 N N . GLU A 1 120 ? 36.781 3.973 -47.118 1.00 52.88 120 GLU A N 1
ATOM 838 C CA . GLU A 1 120 ? 38.165 4.448 -46.947 1.00 52.88 120 GLU A CA 1
ATOM 839 C C . GLU A 1 120 ? 39.212 3.488 -47.546 1.00 52.88 120 GLU A C 1
ATOM 841 O O . GLU A 1 120 ? 40.228 3.928 -48.084 1.00 52.88 120 GLU A O 1
ATOM 846 N N . VAL A 1 121 ? 38.958 2.173 -47.516 1.00 49.00 121 VAL A N 1
ATOM 847 C CA . VAL A 1 121 ? 39.803 1.171 -48.198 1.00 49.00 121 VAL A CA 1
ATOM 848 C C . VAL A 1 121 ? 39.605 1.205 -49.726 1.00 49.00 121 VAL A C 1
ATOM 850 O O . VAL A 1 121 ? 40.522 0.865 -50.471 1.00 49.00 121 VAL A O 1
ATOM 853 N N . GLU A 1 122 ? 38.447 1.669 -50.206 1.00 47.66 122 GLU A N 1
ATOM 854 C CA . GLU A 1 122 ? 38.132 1.902 -51.624 1.00 47.66 122 GLU A CA 1
ATOM 855 C C . GLU A 1 122 ? 38.416 3.363 -52.053 1.00 47.66 122 GLU A C 1
ATOM 857 O O . GLU A 1 122 ? 37.559 4.039 -52.617 1.00 47.66 122 GLU A O 1
ATOM 862 N N . LEU A 1 123 ? 39.633 3.879 -51.832 1.00 47.62 123 LEU A N 1
ATOM 863 C CA . LEU A 1 123 ? 40.083 5.099 -52.526 1.00 47.62 123 LEU A CA 1
ATOM 864 C C . LEU A 1 123 ? 40.384 4.802 -54.016 1.00 47.62 123 LEU A C 1
ATOM 866 O O . LEU A 1 123 ? 40.805 3.692 -54.356 1.00 47.62 123 LEU A O 1
ATOM 870 N N . PRO A 1 124 ? 40.149 5.768 -54.929 1.00 42.34 124 PRO A N 1
ATOM 871 C CA . PRO A 1 124 ? 39.992 5.531 -56.361 1.00 42.34 124 PRO A CA 1
ATOM 872 C C . PRO A 1 124 ? 41.248 4.951 -57.013 1.00 42.34 124 PRO A C 1
ATOM 874 O O . PRO A 1 124 ? 42.285 5.601 -57.138 1.00 42.34 124 PRO A O 1
ATOM 877 N N . SER A 1 125 ? 41.098 3.747 -57.561 1.00 42.91 125 SER A N 1
ATOM 878 C CA . SER A 1 125 ? 41.917 3.275 -58.672 1.00 42.91 125 SER A CA 1
ATOM 879 C C . SER A 1 125 ? 41.574 4.088 -59.922 1.00 42.91 125 SER A C 1
ATOM 881 O O . SER A 1 125 ? 40.898 3.570 -60.799 1.00 42.91 125 SER A O 1
ATOM 883 N N . THR A 1 126 ? 42.034 5.336 -60.013 1.00 44.81 126 THR A N 1
ATOM 884 C CA . THR A 1 126 ? 42.397 5.987 -61.283 1.00 44.81 126 THR A CA 1
ATOM 885 C C . THR A 1 126 ? 43.175 7.274 -61.016 1.00 44.81 126 THR A C 1
ATOM 887 O O . THR A 1 126 ? 42.587 8.280 -60.629 1.00 44.81 126 THR A O 1
ATOM 890 N N . GLY A 1 127 ? 44.468 7.249 -61.342 1.00 47.88 127 GLY A N 1
ATOM 891 C CA . GLY A 1 127 ? 45.203 8.433 -61.788 1.00 47.88 127 GLY A CA 1
ATOM 892 C C . GLY A 1 127 ? 46.051 9.150 -60.738 1.00 47.88 127 GLY A C 1
ATOM 893 O O . GLY A 1 127 ? 45.530 9.826 -59.867 1.00 47.88 127 GLY A O 1
ATOM 894 N N . GLU A 1 128 ? 47.366 9.088 -60.956 1.00 42.88 128 GLU A N 1
ATOM 895 C CA . GLU A 1 128 ? 48.381 10.062 -60.519 1.00 42.88 128 GLU A CA 1
ATOM 896 C C . GLU A 1 128 ? 49.028 9.877 -59.129 1.00 42.88 128 GLU A C 1
ATOM 898 O O . GLU A 1 128 ? 48.626 10.412 -58.103 1.00 42.88 128 GLU A O 1
ATOM 903 N N . ILE A 1 129 ? 50.128 9.112 -59.157 1.00 50.34 129 ILE A N 1
ATOM 904 C CA . ILE A 1 129 ? 51.402 9.337 -58.450 1.00 50.34 129 ILE A CA 1
ATOM 905 C C . ILE A 1 129 ? 51.474 10.595 -57.561 1.00 50.34 129 ILE A C 1
ATOM 907 O O . ILE A 1 129 ? 51.657 11.699 -58.065 1.00 50.34 129 ILE A O 1
ATOM 911 N N . ASN A 1 130 ? 51.534 10.412 -56.235 1.00 37.34 130 ASN A N 1
ATOM 912 C CA . ASN A 1 130 ? 52.444 11.216 -55.419 1.00 37.34 130 ASN A CA 1
ATOM 913 C C . ASN A 1 130 ? 52.909 10.515 -54.135 1.00 37.34 130 ASN A C 1
ATOM 915 O O . ASN A 1 130 ? 52.163 9.915 -53.365 1.00 37.34 130 ASN A O 1
ATOM 919 N N . THR A 1 131 ? 54.218 10.578 -53.964 1.00 45.12 131 THR A N 1
ATOM 920 C CA . THR A 1 131 ? 55.082 9.813 -53.074 1.00 45.12 131 THR A CA 1
ATOM 921 C C . THR A 1 131 ? 55.097 10.357 -51.647 1.00 45.12 131 THR A C 1
ATOM 923 O O . THR A 1 131 ? 56.061 10.994 -51.240 1.00 45.12 131 THR A O 1
ATOM 926 N N . HIS A 1 132 ? 54.074 10.063 -50.852 1.00 45.84 132 HIS A N 1
ATOM 927 C CA . HIS A 1 132 ? 54.209 10.037 -49.391 1.00 45.84 132 HIS A CA 1
ATOM 928 C C . HIS A 1 132 ? 53.370 8.894 -48.833 1.00 45.84 132 HIS A C 1
ATOM 930 O O . HIS A 1 132 ? 52.292 9.055 -48.272 1.00 45.84 132 HIS A O 1
ATOM 936 N N . LEU A 1 133 ? 53.921 7.708 -49.079 1.00 44.84 133 LEU A N 1
ATOM 937 C CA . LEU A 1 133 ? 53.766 6.477 -48.326 1.00 44.84 133 LEU A CA 1
ATOM 938 C C . LEU A 1 133 ? 53.267 6.770 -46.899 1.00 44.84 133 LEU A C 1
ATOM 940 O O . LEU A 1 133 ? 54.049 7.143 -46.023 1.00 44.84 133 LEU A O 1
ATOM 944 N N . SER A 1 134 ? 51.956 6.642 -46.679 1.00 44.47 134 SER A N 1
ATOM 945 C CA . SER A 1 134 ? 51.390 6.667 -45.336 1.00 44.47 134 SER A CA 1
ATOM 946 C C . SER A 1 134 ? 51.953 5.449 -44.613 1.00 44.47 134 SER A C 1
ATOM 948 O O . SER A 1 134 ? 51.498 4.319 -44.792 1.00 44.47 134 SER A O 1
ATOM 950 N N . LEU A 1 135 ? 53.018 5.689 -43.847 1.00 46.91 135 LEU A N 1
ATOM 951 C CA . LEU A 1 135 ? 53.791 4.728 -43.059 1.00 46.91 135 LEU A CA 1
ATOM 952 C C . LEU A 1 135 ? 52.891 3.862 -42.154 1.00 46.91 135 LEU A C 1
ATOM 954 O O . LEU A 1 135 ? 53.256 2.751 -41.776 1.00 46.91 135 LEU A O 1
ATOM 958 N N . PHE A 1 136 ? 51.673 4.336 -41.889 1.00 46.03 136 PHE A N 1
ATOM 959 C CA . PHE A 1 136 ? 50.616 3.626 -41.184 1.00 46.03 136 PHE A CA 1
ATOM 960 C C . PHE A 1 136 ? 50.126 2.361 -41.907 1.00 46.03 136 PHE A C 1
ATOM 962 O O . PHE A 1 136 ? 49.871 1.358 -41.244 1.00 46.03 136 PHE A O 1
ATOM 969 N N . GLY A 1 137 ? 50.070 2.340 -43.245 1.00 45.97 137 GLY A N 1
ATOM 970 C CA . GLY A 1 137 ? 49.621 1.162 -44.002 1.00 45.97 137 GLY A CA 1
ATOM 971 C C . GLY A 1 137 ? 50.584 -0.030 -43.916 1.00 45.97 137 GLY A C 1
ATOM 972 O O . GLY A 1 137 ? 50.157 -1.181 -43.844 1.00 45.97 137 GLY A O 1
ATOM 973 N N . ILE A 1 138 ? 51.893 0.233 -43.847 1.00 50.69 138 ILE A N 1
ATOM 974 C CA . ILE A 1 138 ? 52.933 -0.809 -43.764 1.00 50.69 138 ILE A CA 1
ATOM 975 C C . ILE A 1 138 ? 52.994 -1.417 -42.353 1.00 50.69 138 ILE A C 1
ATOM 977 O O . ILE A 1 138 ? 53.184 -2.625 -42.206 1.00 50.69 138 ILE A O 1
ATOM 981 N N . ILE A 1 139 ? 52.769 -0.606 -41.313 1.00 48.16 139 ILE A N 1
ATOM 982 C CA . ILE A 1 139 ? 52.758 -1.067 -39.915 1.00 48.16 139 ILE A CA 1
ATOM 983 C C . ILE A 1 139 ? 51.590 -2.038 -39.661 1.00 48.16 139 ILE A C 1
ATOM 985 O O . ILE A 1 139 ? 51.777 -3.068 -39.015 1.00 48.16 139 ILE A O 1
ATOM 989 N N . VAL A 1 140 ? 50.406 -1.777 -40.229 1.00 51.00 140 VAL A N 1
ATOM 990 C CA . VAL A 1 140 ? 49.227 -2.655 -40.080 1.00 51.00 140 VAL A CA 1
ATOM 991 C C . VAL A 1 140 ? 49.397 -3.991 -40.827 1.00 51.00 140 VAL A C 1
ATOM 993 O O . VAL A 1 140 ? 48.979 -5.042 -40.327 1.00 51.00 140 VAL A O 1
ATOM 996 N N . LEU A 1 141 ? 50.073 -3.984 -41.983 1.00 45.00 141 LEU A N 1
ATOM 997 C CA . LEU A 1 141 ? 50.357 -5.195 -42.764 1.00 45.00 141 LEU A CA 1
ATOM 998 C C . LEU A 1 141 ? 51.387 -6.113 -42.068 1.00 45.00 141 LEU A C 1
ATOM 1000 O O . LEU A 1 141 ? 51.245 -7.339 -42.073 1.00 45.00 141 LEU A O 1
ATOM 1004 N N . LEU A 1 142 ? 52.396 -5.530 -41.410 1.00 49.88 142 LEU A N 1
ATOM 1005 C CA . LEU A 1 142 ? 53.420 -6.280 -40.671 1.00 49.88 142 LEU A CA 1
ATOM 1006 C C . LEU A 1 142 ? 52.862 -6.942 -39.401 1.00 49.88 142 LEU A C 1
ATOM 1008 O O . LEU A 1 142 ? 53.164 -8.108 -39.145 1.00 49.88 142 LEU A O 1
ATOM 1012 N N . ILE A 1 143 ? 51.994 -6.257 -38.648 1.00 52.34 143 ILE A N 1
ATOM 1013 C CA . ILE A 1 143 ? 51.359 -6.827 -37.444 1.00 52.34 143 ILE A CA 1
ATOM 1014 C C . ILE A 1 143 ? 50.399 -7.972 -37.814 1.00 52.34 143 ILE A C 1
ATOM 1016 O O . ILE A 1 143 ? 50.376 -9.004 -37.140 1.00 52.34 143 ILE A O 1
ATOM 1020 N N . SER A 1 144 ? 49.665 -7.846 -38.925 1.00 48.53 144 SER A N 1
ATOM 1021 C CA . SER A 1 144 ? 48.766 -8.909 -39.403 1.00 48.53 144 SER A CA 1
ATOM 1022 C C . SER A 1 144 ? 49.521 -10.164 -39.857 1.00 48.53 144 SER A C 1
ATOM 1024 O O . SER A 1 144 ? 49.069 -11.280 -39.608 1.00 48.53 144 SER A O 1
ATOM 1026 N N . THR A 1 145 ? 50.707 -10.007 -40.454 1.00 54.09 145 THR A N 1
ATOM 1027 C CA . THR A 1 145 ? 51.539 -11.145 -40.886 1.00 54.09 145 THR A CA 1
ATOM 1028 C C . THR A 1 145 ? 52.160 -11.884 -39.690 1.00 54.09 145 THR A C 1
ATOM 1030 O O . THR A 1 145 ? 52.251 -13.111 -39.700 1.00 54.09 145 THR A O 1
ATOM 1033 N N . LEU A 1 146 ? 52.510 -11.161 -38.618 1.00 50.59 146 LEU A N 1
ATOM 1034 C CA . LEU A 1 146 ? 53.034 -11.735 -37.370 1.00 50.59 146 LEU A CA 1
ATOM 1035 C C . LEU A 1 146 ? 51.986 -12.541 -36.583 1.00 50.59 146 LEU A C 1
ATOM 1037 O O . LEU A 1 146 ? 52.322 -13.574 -36.011 1.00 50.59 146 LEU A O 1
ATOM 1041 N N . MET A 1 147 ? 50.713 -12.130 -36.593 1.00 55.03 147 MET A N 1
ATOM 1042 C CA . MET A 1 147 ? 49.635 -12.860 -35.903 1.00 55.03 147 MET A CA 1
ATOM 1043 C C . MET A 1 147 ? 49.134 -14.088 -36.683 1.00 55.03 147 MET A C 1
ATOM 1045 O O . MET A 1 147 ? 48.619 -15.029 -36.079 1.00 55.03 147 MET A O 1
ATOM 1049 N N . TYR A 1 148 ? 49.308 -14.120 -38.010 1.00 49.50 148 TYR A N 1
ATOM 1050 C CA . TYR A 1 148 ? 48.874 -15.243 -38.855 1.00 49.50 148 TYR A CA 1
ATOM 1051 C C . TYR A 1 148 ? 49.924 -16.367 -38.988 1.00 49.50 148 TYR A C 1
ATOM 1053 O O . TYR A 1 148 ? 49.596 -17.472 -39.418 1.00 49.50 148 TYR A O 1
ATOM 1061 N N . GLY A 1 149 ? 51.178 -16.122 -38.584 1.00 49.19 149 GLY A N 1
ATOM 1062 C CA . GLY A 1 149 ? 52.279 -17.093 -38.667 1.00 49.19 149 GLY A CA 1
ATOM 1063 C C . GLY A 1 149 ? 52.304 -18.180 -37.581 1.00 49.19 149 GLY A C 1
ATOM 1064 O O . GLY A 1 149 ? 52.962 -19.199 -37.768 1.00 49.19 149 GLY A O 1
ATOM 1065 N N . SER A 1 150 ? 51.577 -18.018 -36.469 1.00 56.06 150 SER A N 1
ATOM 1066 C CA . SER A 1 150 ? 51.717 -18.900 -35.290 1.00 56.06 150 SER A CA 1
ATOM 1067 C C . SER A 1 150 ? 50.711 -20.055 -35.196 1.00 56.06 150 SER A C 1
ATOM 1069 O O . SER A 1 150 ? 50.641 -20.697 -34.151 1.00 56.06 150 SER A O 1
ATOM 1071 N N . LYS A 1 151 ? 49.908 -20.346 -36.234 1.00 55.94 151 LYS A N 1
ATOM 1072 C CA . LYS A 1 151 ? 48.814 -21.339 -36.117 1.00 55.94 151 LYS A CA 1
ATOM 1073 C C . LYS A 1 151 ? 48.816 -22.518 -37.089 1.00 55.94 151 LYS A C 1
ATOM 1075 O O . LYS A 1 151 ? 47.780 -23.154 -37.248 1.00 55.94 151 LYS A O 1
ATOM 1080 N N . LYS A 1 152 ? 49.946 -22.878 -37.704 1.00 51.59 152 LYS A N 1
ATOM 1081 C CA . LYS A 1 152 ? 50.042 -24.158 -38.433 1.00 51.59 152 LYS A CA 1
ATOM 1082 C C . LYS A 1 152 ? 51.453 -24.746 -38.408 1.00 51.59 152 LYS A C 1
ATOM 1084 O O . LYS A 1 152 ? 52.261 -24.446 -39.282 1.00 51.59 152 LYS A O 1
ATOM 1089 N N . LYS A 1 153 ? 51.705 -25.603 -37.418 1.00 42.25 153 LYS A N 1
ATOM 1090 C CA . LYS A 1 153 ? 51.999 -27.037 -37.602 1.00 42.25 153 LYS A CA 1
ATOM 1091 C C . LYS A 1 153 ? 52.220 -27.681 -36.227 1.00 42.25 153 LYS A C 1
ATOM 1093 O O . LYS A 1 153 ? 53.308 -27.605 -35.671 1.00 42.25 153 LYS A O 1
ATOM 1098 N N . GLU A 1 154 ? 51.147 -28.263 -35.692 1.00 44.88 154 GLU A N 1
ATOM 1099 C CA . GLU A 1 154 ? 51.248 -29.600 -35.102 1.00 44.88 154 GLU A CA 1
ATOM 1100 C C . GLU A 1 154 ? 51.660 -30.551 -36.233 1.00 44.88 154 GLU A C 1
ATOM 1102 O O . GLU A 1 154 ? 51.041 -30.533 -37.300 1.00 44.88 154 GLU A O 1
ATOM 1107 N N . ASP A 1 155 ? 52.774 -31.245 -36.032 1.00 43.47 155 ASP A N 1
ATOM 1108 C CA . ASP A 1 155 ? 52.874 -32.710 -36.046 1.00 43.47 155 ASP A CA 1
ATOM 1109 C C . ASP A 1 155 ? 54.000 -33.100 -35.073 1.00 43.47 155 ASP A C 1
ATOM 1111 O O . ASP A 1 155 ? 55.061 -32.426 -35.105 1.00 43.47 155 ASP A O 1
#

InterPro domains:
  IPR019931 LPXTG cell wall anchor motif [PF00746] (116-155)
  IPR054725 Minor extracellular protease Epr, GA-like domain [PF22775] (2-92)

Radius of gyration: 36.34 Å; chains: 1; bounding box: 73×44×95 Å

Foldseek 3Di:
DLVVLLVQLVVLLVVLVVLQCVQPVLVAHEPVSQVVSVVSQVSSVVSLVVNVVVLVPDPDDDVSVVSVVSSVPRDGDGDDHQPHVPPSDGPVVVVVVVVVVVVVVVVVVVVVVVVVVVVVVCDDPDDDDDDDPPVVVVVVVVVVVVVVPPPDDDD

pLDDT: mean 85.09, std 21.43, range [37.34, 98.88]